Protein AF-L0DWL6-F1 (afdb_monomer_lite)

Radius of gyration: 26.43 Å; chains: 1; bounding box: 66×26×42 Å

pLDDT: mean 71.72, std 20.14, range [39.91, 97.19]

Organism: Thioalkalivibrio nitratireducens (strain DSM 14787 / UNIQEM 213 / ALEN2) (NCBI:txid1255043)

Foldseek 3Di:
DDDDDFFPLRVCVVVVHDCPPPDRRHGDDCPDPDDDDCDPVNPDPDDDPPPPDPPDDDDPDDDDDDD

Structure (mmCIF, N/CA/C/O backbone):
data_AF-L0DWL6-F1
#
_entry.id   AF-L0DWL6-F1
#
loop_
_atom_site.group_PDB
_atom_site.id
_atom_site.type_symbol
_atom_site.label_atom_id
_atom_site.label_alt_id
_atom_site.label_comp_id
_atom_site.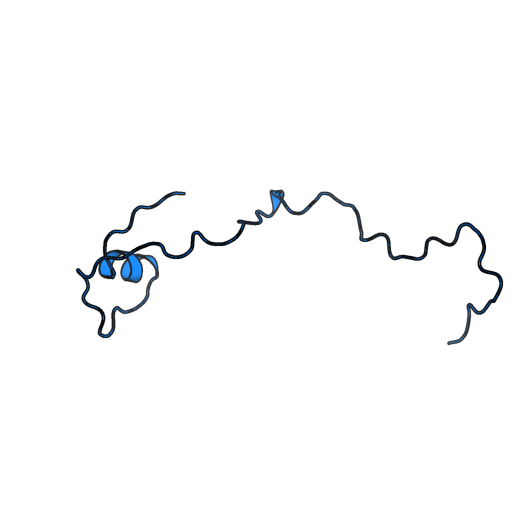label_asym_id
_atom_site.label_entity_id
_atom_site.label_seq_id
_atom_site.pdbx_PDB_ins_code
_atom_site.Cartn_x
_atom_site.Cartn_y
_atom_site.Cartn_z
_atom_site.occupancy
_atom_site.B_iso_or_equiv
_atom_site.auth_seq_id
_atom_site.auth_comp_id
_atom_site.auth_asym_id
_atom_site.auth_atom_id
_atom_site.pdbx_PDB_model_num
ATOM 1 N N . MET A 1 1 ? 3.364 11.476 -10.322 1.00 52.47 1 MET A N 1
ATOM 2 C CA . MET A 1 1 ? 2.254 10.616 -9.884 1.00 52.47 1 MET A CA 1
ATOM 3 C C . MET A 1 1 ? 2.459 10.371 -8.401 1.00 52.47 1 MET A C 1
ATOM 5 O O . MET A 1 1 ? 3.444 9.733 -8.056 1.00 52.47 1 MET A O 1
ATOM 9 N N . SER A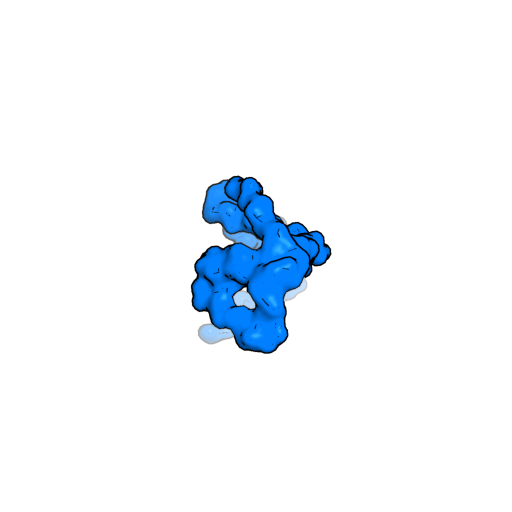 1 2 ? 1.637 10.979 -7.548 1.00 66.81 2 SER A N 1
ATOM 10 C CA . SER A 1 2 ? 1.701 10.810 -6.091 1.00 66.81 2 SER A CA 1
ATOM 11 C C . SER A 1 2 ? 0.320 10.366 -5.640 1.00 66.81 2 SER A C 1
ATOM 13 O O . SER A 1 2 ? -0.583 11.187 -5.522 1.00 66.81 2 SER A O 1
ATOM 15 N N . GLU A 1 3 ? 0.139 9.062 -5.485 1.00 78.81 3 GLU A N 1
ATOM 16 C CA . GLU A 1 3 ? -1.108 8.482 -4.995 1.00 78.81 3 GLU A CA 1
ATOM 17 C C . GLU A 1 3 ? -1.018 8.309 -3.477 1.00 78.81 3 GLU A C 1
ATOM 19 O O . GLU A 1 3 ? 0.052 8.008 -2.939 1.00 78.81 3 GLU A O 1
ATOM 24 N N . ASN A 1 4 ? -2.133 8.541 -2.786 1.00 88.62 4 ASN A N 1
ATOM 25 C CA . ASN A 1 4 ? -2.268 8.278 -1.360 1.00 88.62 4 ASN A CA 1
ATOM 26 C C . ASN A 1 4 ? -3.063 6.977 -1.193 1.00 88.62 4 ASN A C 1
ATOM 28 O O . ASN A 1 4 ? -4.141 6.849 -1.769 1.00 88.62 4 ASN A O 1
ATOM 32 N N . LEU A 1 5 ? -2.484 6.018 -0.472 1.00 92.81 5 LEU A N 1
ATOM 33 C CA . LEU A 1 5 ? -3.086 4.733 -0.125 1.00 92.81 5 LEU A CA 1
ATOM 34 C C . LEU A 1 5 ? -3.058 4.626 1.396 1.00 92.81 5 LEU A C 1
ATOM 36 O O . LEU A 1 5 ? -2.006 4.872 1.996 1.00 92.81 5 LEU A O 1
ATOM 40 N N . SER A 1 6 ? -4.193 4.282 1.996 1.00 95.19 6 SER A N 1
ATOM 41 C CA . SER A 1 6 ? -4.361 4.245 3.452 1.00 95.19 6 SER A CA 1
ATOM 42 C C . SER A 1 6 ? -4.469 2.827 4.000 1.00 95.19 6 SER A C 1
ATOM 44 O O . SER A 1 6 ? -4.064 2.599 5.141 1.00 95.19 6 SER A O 1
ATOM 46 N N . THR A 1 7 ? -4.934 1.862 3.197 1.00 97.06 7 THR A N 1
ATOM 47 C CA . THR A 1 7 ? -5.144 0.477 3.650 1.00 97.06 7 THR A CA 1
ATOM 48 C C . THR A 1 7 ? -4.511 -0.583 2.746 1.00 97.06 7 THR A C 1
ATOM 50 O O . THR A 1 7 ? -4.177 -0.333 1.582 1.00 97.06 7 THR A O 1
ATOM 53 N N . TRP A 1 8 ? -4.349 -1.798 3.283 1.00 97.19 8 TRP A N 1
ATOM 54 C CA . TRP A 1 8 ? -3.866 -2.955 2.523 1.00 97.19 8 TRP A CA 1
ATOM 55 C C . TRP A 1 8 ? -4.836 -3.361 1.410 1.00 97.19 8 TRP A C 1
ATOM 57 O O . TRP A 1 8 ? -4.382 -3.756 0.339 1.00 97.19 8 TRP A O 1
ATOM 67 N N . GLY A 1 9 ? -6.148 -3.191 1.609 1.00 96.44 9 GLY A N 1
ATOM 68 C CA . GLY A 1 9 ? -7.160 -3.422 0.574 1.00 96.44 9 GLY A CA 1
ATOM 69 C C . GLY A 1 9 ? -6.952 -2.545 -0.660 1.00 96.44 9 GLY A C 1
ATOM 70 O O . GLY A 1 9 ? -6.903 -3.053 -1.781 1.00 96.44 9 GLY A O 1
ATOM 71 N N . GLU A 1 10 ? -6.761 -1.238 -0.461 1.00 95.50 10 GLU A N 1
ATOM 72 C CA . GLU A 1 10 ? -6.497 -0.296 -1.557 1.00 95.50 10 GLU A CA 1
ATOM 73 C C . GLU A 1 10 ? -5.191 -0.626 -2.290 1.00 95.50 10 GLU A C 1
ATOM 75 O O . GLU A 1 10 ? -5.132 -0.582 -3.523 1.00 95.50 10 GLU A O 1
ATOM 80 N N . LEU A 1 11 ? -4.147 -0.982 -1.534 1.00 94.25 11 LEU A N 1
ATOM 81 C CA . LEU A 1 11 ? -2.841 -1.340 -2.078 1.00 94.25 11 LEU A CA 1
ATOM 82 C C . LEU A 1 11 ? -2.907 -2.618 -2.918 1.00 94.25 11 LEU A C 1
ATOM 84 O O . LEU A 1 11 ? -2.448 -2.618 -4.061 1.00 94.25 11 LEU A O 1
ATOM 88 N N . CYS A 1 12 ? -3.494 -3.687 -2.383 1.00 95.44 12 CYS A N 1
ATOM 89 C CA . CYS A 1 12 ? -3.609 -4.969 -3.072 1.00 95.44 12 CYS A CA 1
ATOM 90 C C . CYS A 1 12 ? -4.482 -4.860 -4.328 1.00 95.44 12 CYS A C 1
ATOM 92 O O . CYS A 1 12 ? -4.088 -5.352 -5.387 1.00 95.44 12 CYS A O 1
ATOM 94 N N . ALA A 1 13 ? -5.595 -4.121 -4.264 1.00 95.06 13 ALA A N 1
ATOM 95 C CA . ALA A 1 13 ? -6.445 -3.863 -5.426 1.00 95.06 13 ALA A CA 1
ATOM 96 C C . ALA A 1 13 ? -5.701 -3.107 -6.541 1.00 95.06 13 ALA A C 1
ATOM 98 O O . ALA A 1 13 ? -5.827 -3.454 -7.715 1.00 95.06 13 ALA A O 1
ATOM 99 N N . ARG A 1 14 ? -4.887 -2.100 -6.189 1.00 92.44 14 ARG A N 1
ATOM 100 C CA . ARG A 1 14 ? -4.050 -1.358 -7.154 1.00 92.44 14 ARG A CA 1
ATOM 101 C C . ARG A 1 14 ? -2.932 -2.220 -7.741 1.00 92.44 14 ARG A C 1
ATOM 103 O O . ARG A 1 14 ? -2.593 -2.050 -8.908 1.00 92.44 14 ARG A O 1
ATOM 110 N N . ALA A 1 15 ? -2.361 -3.120 -6.944 1.00 92.19 15 ALA A N 1
ATOM 111 C CA . ALA A 1 15 ? -1.286 -4.016 -7.363 1.00 92.19 15 ALA A CA 1
ATOM 112 C C . ALA A 1 15 ? -1.783 -5.261 -8.124 1.00 92.19 15 ALA A C 1
ATOM 114 O O . ALA A 1 15 ? -0.974 -5.945 -8.747 1.00 92.19 15 ALA A O 1
ATOM 115 N N . GLY A 1 16 ? -3.086 -5.564 -8.076 1.00 94.94 16 GLY A N 1
ATOM 116 C CA . GLY A 1 16 ? -3.653 -6.793 -8.637 1.00 94.94 16 GLY A CA 1
ATOM 117 C C . GLY A 1 16 ? -3.229 -8.053 -7.874 1.00 94.94 16 GLY A C 1
ATOM 118 O O . GLY A 1 16 ? -3.071 -9.110 -8.480 1.00 94.94 16 GLY A O 1
ATOM 119 N N . VAL A 1 17 ? -2.998 -7.931 -6.564 1.00 95.50 17 VAL A N 1
ATOM 120 C CA . VAL A 1 17 ? -2.540 -9.015 -5.679 1.00 95.50 17 VAL A CA 1
ATOM 121 C C . VAL A 1 17 ? -3.649 -9.362 -4.681 1.00 95.50 17 VAL A C 1
ATOM 123 O O . VAL A 1 17 ? -4.447 -8.500 -4.321 1.00 95.50 17 VAL A O 1
ATOM 126 N N . ASP A 1 18 ? -3.710 -10.621 -4.240 1.00 95.31 18 ASP A N 1
ATOM 127 C CA . ASP A 1 18 ? -4.654 -11.075 -3.213 1.00 95.31 18 ASP A CA 1
ATOM 128 C C . ASP A 1 18 ? -4.240 -10.620 -1.798 1.00 95.31 18 ASP A C 1
ATOM 130 O O . ASP A 1 18 ? -3.055 -10.450 -1.506 1.00 95.31 18 ASP A O 1
ATOM 134 N N . LEU A 1 19 ? -5.215 -10.414 -0.910 1.00 94.00 19 LEU A N 1
ATOM 135 C CA . LEU A 1 19 ? -4.967 -9.981 0.472 1.00 94.00 19 LEU A CA 1
ATOM 136 C C . LEU A 1 19 ? -4.391 -11.090 1.367 1.00 94.00 19 LEU A C 1
ATOM 138 O O . LEU A 1 19 ? -3.704 -10.786 2.351 1.00 94.00 19 LEU A O 1
ATOM 142 N N . GLY A 1 20 ? -4.651 -12.360 1.047 1.00 94.69 20 GLY A N 1
ATOM 143 C CA . GLY A 1 20 ? -4.324 -13.495 1.901 1.00 94.69 20 GLY A CA 1
ATOM 144 C C . GLY A 1 20 ? -4.887 -13.314 3.312 1.00 94.69 20 GLY A C 1
ATOM 145 O O . GLY A 1 20 ? -6.064 -13.024 3.500 1.00 94.69 20 GLY A O 1
ATOM 146 N N . GLU A 1 21 ? -4.014 -13.427 4.311 1.00 95.50 21 GLU A N 1
ATOM 147 C CA . GLU A 1 21 ? -4.366 -13.291 5.732 1.00 95.50 21 GLU A CA 1
ATOM 148 C C . GLU A 1 21 ? -4.340 -11.837 6.236 1.00 95.50 21 GLU A C 1
ATOM 150 O O . GLU A 1 21 ? -4.611 -11.576 7.410 1.00 95.50 21 GLU A O 1
ATOM 155 N N . THR A 1 22 ? -3.975 -10.870 5.387 1.00 93.81 22 THR A N 1
ATOM 156 C CA . THR A 1 22 ? -3.878 -9.468 5.809 1.00 93.81 22 THR A CA 1
ATOM 157 C C . THR A 1 22 ? -5.265 -8.821 5.780 1.00 93.81 22 THR A C 1
ATOM 159 O O . THR A 1 22 ? -5.898 -8.799 4.723 1.00 93.81 22 THR A O 1
ATOM 162 N N . PRO A 1 23 ? -5.756 -8.244 6.894 1.00 96.12 23 PRO A N 1
ATOM 163 C CA . PRO A 1 23 ? -7.055 -7.580 6.906 1.00 96.12 23 PRO A CA 1
ATOM 164 C C . PRO A 1 23 ? -7.095 -6.404 5.924 1.00 96.12 23 PRO A C 1
ATOM 166 O O . PRO A 1 23 ? -6.185 -5.577 5.908 1.00 96.12 23 PRO A O 1
ATOM 169 N N . ALA A 1 24 ? -8.181 -6.279 5.156 1.00 95.56 24 ALA A N 1
ATOM 170 C CA . ALA A 1 24 ? -8.333 -5.221 4.151 1.00 95.56 24 ALA A CA 1
ATOM 171 C C . ALA A 1 24 ? -8.211 -3.803 4.742 1.00 95.56 24 ALA A C 1
ATOM 173 O O . ALA A 1 24 ? -7.597 -2.935 4.130 1.00 95.56 24 ALA A O 1
ATOM 174 N N . GLU A 1 25 ? -8.742 -3.598 5.949 1.00 95.94 25 GLU A N 1
ATOM 175 C CA . GLU A 1 25 ? -8.746 -2.314 6.666 1.00 95.94 25 GLU A CA 1
ATOM 176 C C . GLU A 1 25 ? -7.444 -2.033 7.430 1.00 95.94 25 GLU A C 1
ATOM 178 O O . GLU A 1 25 ? -7.312 -0.994 8.079 1.00 95.94 25 GLU A O 1
ATOM 183 N N . ALA A 1 26 ? -6.474 -2.953 7.402 1.00 96.75 26 ALA A N 1
ATOM 184 C CA . ALA A 1 26 ? -5.209 -2.727 8.083 1.00 96.75 26 ALA A CA 1
ATOM 185 C C . ALA A 1 26 ? -4.469 -1.539 7.430 1.00 96.75 26 ALA A C 1
ATOM 187 O O . ALA A 1 26 ? -4.402 -1.462 6.197 1.00 96.75 26 ALA A O 1
ATOM 188 N N . PRO A 1 27 ? -3.903 -0.610 8.223 1.00 95.88 27 PRO A N 1
ATOM 189 C CA . PRO A 1 27 ? -3.266 0.584 7.687 1.00 95.88 27 PRO A CA 1
ATOM 190 C C . PRO A 1 27 ? -1.941 0.250 6.995 1.00 95.88 27 PRO A C 1
ATOM 192 O O . PRO A 1 27 ? -1.175 -0.595 7.468 1.00 95.88 27 PRO A O 1
ATOM 195 N N . VAL A 1 28 ? -1.634 0.961 5.909 1.00 93.62 28 VAL A N 1
ATOM 196 C CA . VAL A 1 28 ? -0.327 0.883 5.237 1.00 93.62 28 VAL A CA 1
ATOM 197 C C . VAL A 1 28 ? 0.535 2.099 5.559 1.00 93.62 28 VAL A C 1
ATOM 199 O O . VAL A 1 28 ? 0.051 3.220 5.704 1.00 93.62 28 VAL A O 1
ATOM 202 N N . GLN A 1 29 ? 1.847 1.885 5.656 1.00 90.75 29 GLN A N 1
ATOM 203 C CA . GLN A 1 29 ? 2.832 2.952 5.820 1.00 90.75 29 GLN A CA 1
ATOM 204 C C . GLN A 1 29 ? 3.955 2.780 4.804 1.00 90.75 29 GLN A C 1
ATOM 206 O O . GLN A 1 29 ? 4.492 1.687 4.616 1.00 90.75 29 G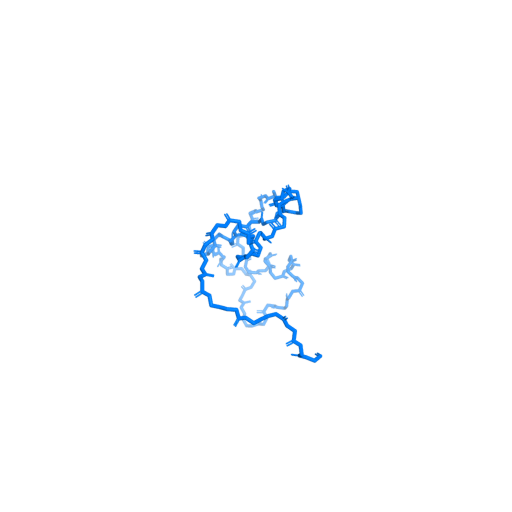LN A O 1
ATOM 211 N N . ARG A 1 30 ? 4.336 3.875 4.142 1.00 85.94 30 ARG A N 1
ATOM 212 C CA . ARG A 1 30 ? 5.430 3.860 3.169 1.00 85.94 30 ARG A CA 1
ATOM 213 C C . ARG A 1 30 ? 6.771 3.833 3.902 1.00 85.94 30 ARG A C 1
ATOM 215 O O . ARG A 1 30 ? 7.235 4.868 4.367 1.00 85.94 30 ARG A O 1
ATOM 222 N N . LEU A 1 31 ? 7.396 2.658 3.969 1.00 84.50 31 LEU A N 1
ATOM 223 C CA . LEU A 1 31 ? 8.696 2.472 4.628 1.00 84.50 31 LEU A CA 1
ATOM 224 C C . LEU A 1 31 ? 9.887 2.838 3.733 1.00 84.50 31 LEU A C 1
ATOM 226 O O . LEU A 1 31 ? 10.892 3.350 4.212 1.00 84.50 31 LEU A O 1
ATOM 230 N N . ALA A 1 32 ? 9.764 2.623 2.424 1.00 78.00 32 ALA A N 1
ATOM 231 C CA . ALA A 1 32 ? 10.750 3.043 1.440 1.00 78.00 32 ALA A CA 1
ATOM 232 C C . ALA A 1 32 ? 10.072 3.932 0.397 1.00 78.00 32 ALA A C 1
ATOM 234 O O . ALA A 1 32 ? 9.026 3.589 -0.156 1.00 78.00 32 ALA A O 1
ATOM 235 N N . THR A 1 33 ? 10.670 5.084 0.111 1.00 69.81 33 THR A N 1
ATOM 236 C CA . THR A 1 33 ? 10.296 5.878 -1.062 1.00 69.81 33 THR A CA 1
ATOM 237 C C . THR A 1 33 ? 11.193 5.366 -2.182 1.00 69.81 33 THR A C 1
ATOM 239 O O . THR A 1 33 ? 12.392 5.618 -2.139 1.00 69.81 33 THR A O 1
ATOM 242 N N . GLY A 1 34 ? 10.647 4.520 -3.065 1.00 63.72 34 GLY A N 1
ATOM 243 C CA . GLY A 1 34 ? 11.400 3.741 -4.058 1.00 63.72 34 GLY A CA 1
ATOM 244 C C . GLY A 1 34 ? 12.500 4.532 -4.777 1.00 63.72 34 GLY A C 1
ATOM 245 O O . GLY A 1 34 ? 12.352 5.728 -5.021 1.00 63.72 34 GLY A O 1
ATOM 246 N N . GLY A 1 35 ? 13.608 3.841 -5.075 1.00 67.88 35 GLY A N 1
ATOM 247 C CA . GLY A 1 35 ? 14.828 4.401 -5.660 1.00 67.88 35 GLY A CA 1
ATOM 248 C C . GLY A 1 35 ? 14.610 5.218 -6.937 1.00 67.88 35 GLY A C 1
ATOM 249 O O . GLY A 1 35 ? 13.555 5.158 -7.566 1.00 67.88 35 GLY A O 1
ATOM 250 N N . ASN A 1 36 ? 15.630 6.004 -7.298 1.00 61.81 36 ASN A N 1
ATOM 251 C CA . ASN A 1 36 ? 15.580 6.961 -8.405 1.00 61.81 36 ASN A CA 1
ATOM 252 C C . ASN A 1 36 ? 14.895 6.384 -9.651 1.00 61.81 36 ASN A C 1
ATOM 254 O O . ASN A 1 36 ? 15.350 5.403 -10.237 1.00 61.81 36 ASN A O 1
ATOM 258 N N . ILE A 1 37 ? 13.820 7.047 -10.083 1.00 64.88 37 ILE A N 1
ATOM 259 C CA . ILE A 1 37 ? 13.136 6.750 -11.340 1.00 64.88 37 ILE A CA 1
ATOM 260 C C . ILE A 1 37 ? 14.064 7.194 -12.479 1.00 64.88 37 ILE A C 1
ATOM 262 O O . ILE A 1 37 ? 14.058 8.366 -12.863 1.00 64.88 37 ILE A O 1
ATOM 266 N N . ILE A 1 38 ? 14.869 6.278 -13.024 1.00 61.16 38 ILE A N 1
ATOM 267 C CA . ILE A 1 38 ? 15.607 6.522 -14.268 1.00 61.16 38 ILE A CA 1
ATOM 268 C C . ILE A 1 38 ? 14.578 6.506 -15.403 1.00 61.16 38 ILE A C 1
ATOM 270 O O . ILE A 1 38 ? 14.103 5.453 -15.822 1.00 61.16 38 ILE A O 1
ATOM 274 N N . ARG A 1 39 ? 14.185 7.688 -15.882 1.00 59.06 39 ARG A N 1
ATOM 275 C CA . ARG A 1 39 ? 13.375 7.813 -17.102 1.00 59.06 39 ARG A CA 1
ATOM 276 C C . ARG A 1 39 ? 14.286 7.587 -18.306 1.00 59.06 39 ARG A C 1
ATOM 278 O O . ARG A 1 39 ? 15.463 7.924 -18.248 1.00 59.06 39 ARG A O 1
ATOM 285 N N . SER A 1 40 ? 13.759 7.089 -19.422 1.00 60.97 40 SER A N 1
ATOM 286 C CA . SER A 1 40 ? 14.540 6.911 -20.660 1.00 60.97 40 SER A CA 1
ATOM 287 C C . SER A 1 40 ? 15.172 8.222 -21.155 1.00 60.97 40 SER A C 1
ATOM 289 O O . SER A 1 40 ? 16.241 8.206 -21.745 1.00 60.97 40 SER A O 1
ATOM 291 N N . SER A 1 41 ? 14.566 9.371 -20.834 1.00 61.91 41 SER A N 1
ATOM 292 C CA . SER A 1 41 ? 15.116 10.715 -21.078 1.00 61.91 41 SER A CA 1
ATOM 293 C C . SER A 1 41 ? 16.301 11.095 -20.175 1.00 61.91 41 SER A C 1
ATOM 295 O O . SER A 1 41 ? 16.929 12.124 -20.386 1.00 61.91 41 SER A O 1
ATOM 297 N N . SER A 1 42 ? 16.557 10.315 -19.125 1.00 57.25 42 SER A N 1
ATOM 298 C CA . SER A 1 42 ? 17.667 10.458 -18.175 1.00 57.25 42 SER A CA 1
ATOM 299 C C . SER A 1 42 ? 18.814 9.490 -18.487 1.00 57.25 42 SER A C 1
ATOM 301 O O . SER A 1 42 ? 19.79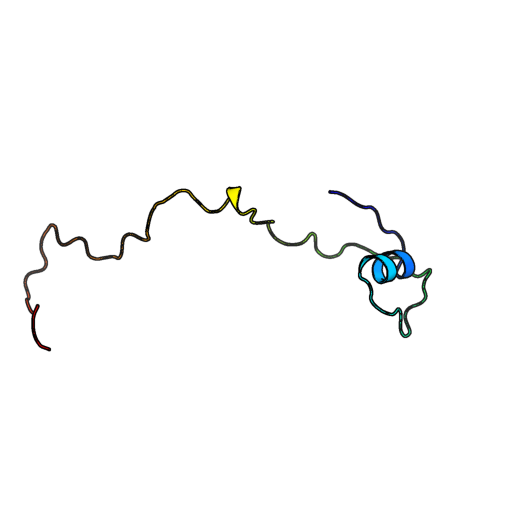3 9.437 -17.746 1.00 57.25 42 SER A O 1
ATOM 303 N N . GLN A 1 43 ? 18.698 8.714 -19.570 1.00 57.09 43 GLN A N 1
ATOM 304 C CA . GLN A 1 43 ? 19.801 7.954 -20.137 1.00 57.09 43 GLN A CA 1
ATOM 305 C C . GLN A 1 43 ? 20.754 8.976 -20.768 1.00 57.09 43 GLN A C 1
ATOM 307 O O . GLN A 1 43 ? 20.404 9.631 -21.745 1.00 57.09 43 GLN A O 1
ATOM 312 N N . GLY A 1 44 ? 21.899 9.204 -20.119 1.00 55.78 44 GLY A N 1
ATOM 313 C CA . GLY A 1 44 ? 22.857 10.236 -20.507 1.00 55.78 44 GLY A CA 1
ATOM 314 C C . GLY A 1 44 ? 23.149 10.218 -22.007 1.00 55.78 44 GLY A C 1
ATOM 315 O O . GLY A 1 44 ? 23.393 9.164 -22.594 1.00 55.78 44 GLY A O 1
ATOM 316 N N . SER A 1 45 ? 23.105 11.396 -22.625 1.00 57.62 45 SER A N 1
ATOM 317 C CA . SER A 1 45 ? 23.415 11.585 -24.037 1.00 57.62 45 SER A CA 1
ATOM 318 C C . SER A 1 45 ? 24.833 11.101 -24.353 1.00 57.62 45 SER A C 1
ATOM 320 O O . SER A 1 45 ? 25.810 11.751 -23.998 1.00 57.62 45 SER A O 1
ATOM 322 N N . GLY A 1 46 ? 24.940 9.978 -25.060 1.00 57.19 46 GLY A N 1
ATOM 323 C CA . GLY A 1 46 ? 25.884 9.826 -26.170 1.00 57.19 46 GLY A CA 1
ATOM 324 C C . GLY A 1 46 ? 27.390 9.916 -25.902 1.00 57.19 46 GLY A C 1
ATOM 325 O O . GLY A 1 46 ? 28.121 10.184 -26.849 1.00 57.19 46 GLY A O 1
ATOM 326 N N . ALA A 1 47 ? 27.890 9.661 -24.694 1.00 55.44 47 ALA A N 1
ATOM 327 C CA . ALA A 1 47 ? 29.302 9.324 -24.520 1.00 55.44 47 ALA A CA 1
ATOM 328 C C . ALA A 1 47 ? 29.414 7.808 -24.341 1.00 55.44 47 ALA A C 1
ATOM 330 O O . ALA A 1 47 ? 29.036 7.272 -23.299 1.00 55.44 47 ALA A O 1
ATOM 331 N N . ALA A 1 48 ? 29.908 7.107 -25.369 1.00 55.47 48 ALA A N 1
ATOM 332 C CA . ALA A 1 48 ? 30.390 5.737 -25.205 1.00 55.47 48 ALA A CA 1
ATOM 333 C C . ALA A 1 48 ? 31.337 5.693 -23.991 1.00 55.47 48 ALA A C 1
ATOM 335 O O . ALA A 1 48 ? 32.035 6.688 -23.757 1.00 55.47 48 ALA A O 1
ATOM 336 N N . PRO A 1 49 ? 31.413 4.588 -23.222 1.00 51.97 49 PRO A N 1
ATOM 337 C CA . PRO A 1 49 ? 32.531 4.445 -22.308 1.00 51.97 49 PRO A CA 1
ATOM 338 C C . PRO A 1 49 ? 33.778 4.578 -23.177 1.00 51.97 49 PRO A C 1
ATOM 340 O O . PRO A 1 49 ? 33.986 3.779 -24.090 1.00 51.97 49 PRO A O 1
ATOM 343 N N . ALA A 1 50 ? 34.565 5.631 -22.961 1.00 50.50 50 ALA A N 1
ATOM 344 C CA . ALA A 1 50 ? 35.908 5.674 -23.491 1.00 50.50 50 ALA A CA 1
ATOM 345 C C . ALA A 1 50 ? 36.612 4.484 -22.841 1.00 50.50 50 ALA A C 1
ATOM 347 O O . ALA A 1 50 ? 37.022 4.546 -21.681 1.00 50.50 50 ALA A O 1
ATOM 348 N N . SER A 1 51 ? 36.637 3.355 -23.553 1.00 44.38 51 SER A N 1
ATOM 349 C CA . SER A 1 51 ? 37.464 2.218 -23.202 1.00 44.38 51 SER A CA 1
ATOM 350 C C . SER A 1 51 ? 38.857 2.769 -22.953 1.00 44.38 51 SER A C 1
ATOM 352 O O . SER A 1 51 ? 39.383 3.542 -23.753 1.00 44.38 51 SER A O 1
ATOM 354 N N . ALA A 1 52 ? 39.410 2.410 -21.803 1.00 49.81 52 ALA A N 1
ATOM 355 C CA . ALA A 1 52 ? 40.717 2.820 -21.331 1.00 49.81 52 ALA A CA 1
ATOM 356 C C . ALA A 1 52 ? 41.840 2.258 -22.223 1.00 49.81 52 ALA A C 1
ATOM 358 O O . ALA A 1 52 ? 42.586 1.378 -21.808 1.00 49.81 52 ALA A O 1
ATOM 359 N N . CYS A 1 53 ? 41.938 2.731 -23.467 1.00 46.62 53 CYS A N 1
ATOM 360 C CA . CYS A 1 53 ? 43.092 2.576 -24.342 1.00 46.62 53 CYS A CA 1
ATOM 361 C C . CYS A 1 53 ? 42.960 3.488 -25.575 1.00 46.62 53 CYS A C 1
ATOM 363 O O . CYS A 1 53 ? 42.817 3.031 -26.705 1.00 46.62 53 CYS A O 1
ATOM 365 N N . SER A 1 54 ? 43.015 4.806 -25.383 1.00 42.66 54 SER A N 1
ATOM 366 C CA . SER A 1 54 ? 43.504 5.683 -26.448 1.00 42.66 54 SER A CA 1
ATOM 367 C C . SER A 1 54 ? 45.021 5.724 -26.333 1.00 42.66 54 SER A C 1
ATOM 369 O O . SER A 1 54 ? 45.591 6.470 -25.535 1.00 42.66 54 SER A O 1
ATOM 371 N N . THR A 1 55 ? 45.669 4.862 -27.107 1.00 47.75 55 THR A N 1
ATOM 372 C CA . THR A 1 55 ? 47.094 4.931 -27.402 1.00 47.75 55 THR A CA 1
ATOM 373 C C . THR A 1 55 ? 47.422 6.329 -27.909 1.00 47.75 55 THR A C 1
ATOM 375 O O . THR A 1 55 ? 47.057 6.718 -29.013 1.00 47.75 55 THR A O 1
ATOM 378 N N . GLY A 1 56 ? 48.103 7.089 -27.067 1.00 51.84 56 GLY A N 1
ATOM 379 C CA . GLY A 1 56 ? 48.528 8.441 -27.373 1.00 51.84 56 GLY A CA 1
ATOM 380 C C . GLY A 1 56 ? 49.404 8.965 -26.256 1.00 51.84 56 GLY A C 1
ATOM 381 O O . GLY A 1 56 ? 49.050 9.960 -25.639 1.00 51.84 56 GLY A O 1
ATOM 382 N N . THR A 1 57 ? 50.491 8.234 -25.978 1.00 53.53 57 THR A N 1
ATOM 383 C CA . THR A 1 57 ? 51.779 8.648 -25.375 1.00 53.53 57 THR A CA 1
ATOM 384 C C . THR A 1 57 ? 52.277 7.593 -24.378 1.00 53.53 57 THR A C 1
ATOM 386 O O . THR A 1 57 ? 51.900 7.589 -23.214 1.00 53.53 57 THR A O 1
ATOM 389 N N . GLY A 1 58 ? 53.162 6.715 -24.863 1.00 49.94 58 GLY A N 1
ATOM 390 C CA . GLY A 1 58 ? 54.280 6.175 -24.082 1.00 49.94 58 GLY A CA 1
ATOM 391 C C . GLY A 1 58 ? 53.994 5.116 -23.014 1.00 49.94 58 GL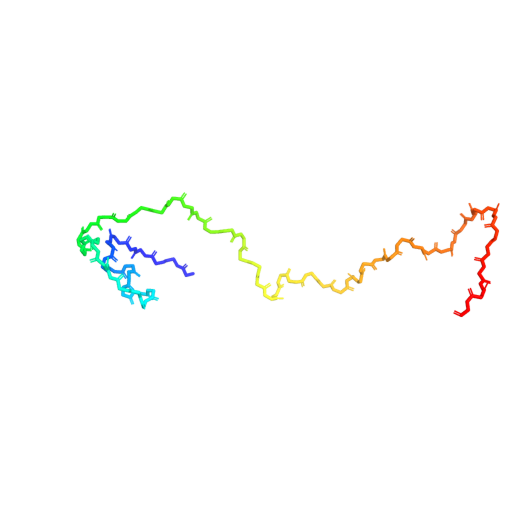Y A C 1
ATOM 392 O O . GLY A 1 58 ? 54.087 5.410 -21.831 1.00 49.94 58 GLY A O 1
ATOM 393 N N . CYS A 1 59 ? 53.854 3.854 -23.430 1.00 40.47 59 CYS A N 1
ATOM 394 C CA . CYS A 1 59 ? 54.398 2.724 -22.666 1.00 40.47 59 CYS A CA 1
ATOM 395 C C . CYS A 1 59 ? 55.271 1.870 -23.609 1.00 40.47 59 CYS A C 1
ATOM 397 O O . CYS A 1 59 ? 54.767 1.394 -24.629 1.00 40.47 59 CYS A O 1
ATOM 399 N N . PRO A 1 60 ? 56.578 1.707 -23.332 1.00 51.22 60 PRO A N 1
ATOM 400 C CA . PRO A 1 60 ? 57.525 1.047 -24.218 1.00 51.22 60 PRO A CA 1
ATOM 401 C C . PRO A 1 60 ? 57.593 -0.440 -23.877 1.00 51.22 60 PRO A C 1
ATOM 403 O O . PRO A 1 60 ? 58.433 -0.843 -23.086 1.00 51.22 60 PRO A O 1
ATOM 406 N N . THR A 1 61 ? 56.696 -1.269 -24.400 1.00 54.03 61 THR A N 1
ATOM 407 C CA . THR A 1 61 ? 56.904 -2.731 -24.486 1.00 54.03 61 THR A CA 1
ATOM 408 C C . THR A 1 61 ? 55.749 -3.338 -25.270 1.00 54.03 61 THR A C 1
ATOM 410 O O . THR A 1 61 ? 54.606 -3.344 -24.826 1.00 54.03 61 THR A O 1
ATOM 413 N N . GLY A 1 62 ? 56.042 -3.747 -26.503 1.00 56.25 62 GLY A N 1
ATOM 414 C CA . GLY A 1 62 ? 55.049 -4.171 -27.480 1.00 56.25 62 GLY A CA 1
ATOM 415 C C . GLY A 1 62 ? 54.463 -5.557 -27.233 1.00 56.25 62 GLY A C 1
ATOM 416 O O . GLY A 1 62 ? 55.141 -6.433 -26.712 1.00 56.25 62 GLY A O 1
ATOM 417 N N . PHE A 1 63 ? 53.230 -5.749 -27.703 1.00 45.81 63 PHE A N 1
ATOM 418 C CA . PHE A 1 63 ? 52.872 -6.783 -28.681 1.00 45.81 63 PHE A CA 1
ATOM 419 C C . PHE A 1 63 ? 51.420 -6.545 -29.135 1.00 45.81 63 PHE A C 1
ATOM 421 O O . PHE A 1 63 ? 50.496 -6.624 -28.332 1.00 45.81 63 PHE A O 1
ATOM 428 N N . CYS A 1 64 ? 51.215 -6.228 -30.414 1.00 55.50 64 CYS A N 1
ATOM 429 C CA . CYS A 1 64 ? 49.907 -6.252 -31.068 1.00 55.50 64 CYS A CA 1
ATOM 430 C C . CYS A 1 64 ? 50.038 -7.192 -32.272 1.00 55.50 64 CYS A C 1
ATOM 432 O O . CYS A 1 64 ? 50.811 -6.899 -33.185 1.00 55.50 64 CYS A O 1
ATOM 434 N N . GLY A 1 65 ? 49.333 -8.326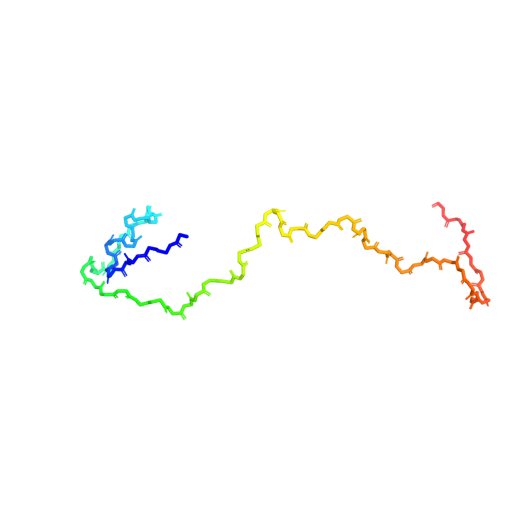 -32.238 1.00 55.28 65 GLY A N 1
ATOM 435 C CA . GLY A 1 65 ? 49.270 -9.313 -33.321 1.00 55.28 65 GLY A CA 1
ATOM 436 C C . GLY A 1 65 ? 49.447 -10.762 -32.850 1.00 55.28 65 GLY A C 1
ATOM 437 O O . GLY A 1 65 ? 50.375 -11.034 -32.093 1.00 55.28 65 GLY A O 1
ATOM 438 N N . LEU A 1 66 ? 48.600 -11.656 -33.396 1.00 43.88 66 LEU A N 1
ATOM 439 C CA . LEU A 1 66 ? 48.395 -13.108 -33.158 1.00 43.88 66 LEU A CA 1
ATOM 440 C C . LEU A 1 66 ? 47.253 -13.370 -32.148 1.00 43.88 66 LEU A C 1
ATOM 442 O O . LEU A 1 66 ? 47.408 -13.062 -30.974 1.00 43.88 66 LEU A O 1
ATOM 446 N N . ASN A 1 67 ? 46.079 -13.903 -32.504 1.00 39.91 67 ASN A N 1
ATOM 447 C CA . ASN A 1 67 ? 45.614 -14.705 -33.645 1.00 39.91 67 ASN A CA 1
ATOM 448 C C . ASN A 1 67 ? 44.172 -14.314 -34.002 1.00 39.91 67 ASN A C 1
ATOM 450 O O . ASN A 1 67 ? 43.417 -13.990 -33.059 1.00 39.91 67 ASN A O 1
#

Sequence (67 aa):
MSENLSTWGELCARAGVDLGETPAEAPVQRLATGGNIIRSSSQGSGAAPASACSTGTGCPTGFCGLN

Secondary structure (DSSP, 8-state):
------BHHHHHHHHT---TTS-TTPBP-----------GGGS--S-----S----S----------